Protein AF-A0A2N0ZXD3-F1 (afdb_monomer_lite)

pLDDT: mean 89.33, std 16.66, range [41.0, 98.56]

Radius of gyration: 15.48 Å; chains: 1; bounding box: 38×31×48 Å

Sequence (123 aa):
MVKLPSETLEVLKGVASLNALYNDNVQPRAKVFLYDGTPDQWTNSYAEVQAIYADKLVIVTERSAKEGRGVFSIGTHKNWHYSHSLFATPDELENKIYSLLRFSLTGNAGLTSKKYLEEAITA

Foldseek 3Di:
DDDFDKDKDAFAPPFKIKMATADPPFDQQDFGIKIDGPPDIDTDGLVLLVCQLVVVVKDWDQDDPDPQWTFIATRPRGGHIGGCVRPVDRVRVSLQVSLRSVCNNPVGSPPDPPVVPPVVVPD

Secondary structure (DSSP, 8-state):
-PPPPEEEEEEETTTEEEEEE--TT--TTSEEEEEEESS-EEEEEHHHHHHHHHTT-EEEES--SSTTEEEEEETTEEEEEEETTT-SSHHHHHHHHHHHHHHHHHS--S--TTHHHHSSS--

Structure (mmCIF, N/CA/C/O backbone):
data_AF-A0A2N0ZXD3-F1
#
_entry.id   AF-A0A2N0ZXD3-F1
#
loop_
_atom_site.group_PDB
_atom_site.id
_atom_site.type_symbol
_atom_site.label_atom_id
_atom_site.label_alt_id
_atom_site.label_comp_id
_atom_site.label_asym_id
_atom_site.label_entity_id
_atom_site.label_seq_id
_atom_site.pdbx_PDB_ins_code
_atom_site.Cartn_x
_atom_site.Cartn_y
_atom_site.Cartn_z
_atom_site.occupancy
_atom_site.B_iso_or_equiv
_atom_site.auth_seq_id
_atom_site.auth_comp_id
_atom_site.auth_asym_id
_atom_site.auth_atom_id
_atom_site.pdbx_PDB_model_num
ATOM 1 N N . MET A 1 1 ? 15.416 18.527 -12.632 1.00 49.50 1 MET A N 1
ATOM 2 C CA . MET A 1 1 ? 15.029 17.339 -11.837 1.00 49.50 1 MET A CA 1
ATOM 3 C C . MET A 1 1 ? 13.845 16.691 -12.528 1.00 49.50 1 MET A C 1
ATOM 5 O O . MET A 1 1 ? 12.874 17.390 -12.784 1.00 49.50 1 MET A O 1
ATOM 9 N N . VAL A 1 2 ? 13.938 15.412 -12.892 1.00 62.81 2 VAL A N 1
ATOM 10 C CA . VAL A 1 2 ? 12.798 14.683 -13.470 1.00 62.81 2 VAL A CA 1
ATOM 11 C C . VAL A 1 2 ? 11.902 14.249 -12.314 1.00 62.81 2 VAL A C 1
ATOM 13 O O . VAL A 1 2 ? 12.362 13.552 -11.412 1.00 62.81 2 VAL A O 1
ATOM 16 N N . LYS A 1 3 ? 10.649 14.708 -12.303 1.00 79.44 3 LYS A N 1
ATOM 17 C CA . LYS A 1 3 ? 9.647 14.256 -11.335 1.00 79.44 3 LYS A CA 1
ATOM 18 C C . LYS A 1 3 ? 9.168 12.874 -11.776 1.00 79.44 3 LYS A C 1
ATOM 20 O O . LYS A 1 3 ? 8.634 12.746 -12.874 1.00 79.44 3 LYS A O 1
ATOM 25 N N . LEU A 1 4 ? 9.399 11.857 -10.949 1.00 87.06 4 LEU A N 1
ATOM 26 C CA . LEU A 1 4 ? 8.899 10.510 -11.219 1.00 87.06 4 LEU A CA 1
ATOM 27 C C . LEU A 1 4 ? 7.368 10.477 -11.072 1.00 87.06 4 LEU A C 1
ATOM 29 O O . LEU A 1 4 ? 6.840 11.178 -10.202 1.00 87.06 4 LEU A O 1
ATOM 33 N N . PRO A 1 5 ? 6.656 9.678 -11.885 1.00 93.75 5 PRO A N 1
ATOM 34 C CA . PRO A 1 5 ? 5.252 9.374 -11.644 1.00 93.75 5 PRO A CA 1
ATOM 35 C C . PRO A 1 5 ? 5.053 8.799 -10.238 1.00 93.75 5 PRO A C 1
ATOM 37 O O . PRO A 1 5 ? 5.835 7.961 -9.780 1.00 93.75 5 PRO A O 1
ATOM 40 N N . SER A 1 6 ? 4.006 9.257 -9.555 1.00 94.88 6 SER A N 1
ATOM 41 C CA . SER A 1 6 ? 3.724 8.879 -8.174 1.00 94.88 6 SER A CA 1
ATOM 42 C C . SER A 1 6 ? 2.229 8.783 -7.904 1.00 94.88 6 SER A C 1
ATOM 44 O O . SER A 1 6 ? 1.474 9.619 -8.400 1.00 94.88 6 SER A O 1
ATOM 46 N N . GLU A 1 7 ? 1.833 7.861 -7.034 1.00 95.94 7 GLU A N 1
ATOM 47 C CA . GLU A 1 7 ? 0.484 7.781 -6.476 1.00 95.94 7 GLU A CA 1
ATOM 48 C C . GLU A 1 7 ? 0.512 7.803 -4.955 1.00 95.94 7 GLU A C 1
ATOM 50 O O . GLU A 1 7 ? 1.438 7.285 -4.332 1.00 95.94 7 GLU A O 1
ATOM 55 N N . THR A 1 8 ? -0.525 8.387 -4.360 1.00 96.62 8 THR A N 1
ATOM 56 C CA . THR A 1 8 ? -0.640 8.554 -2.912 1.00 96.62 8 THR A CA 1
ATOM 57 C C . THR A 1 8 ? -2.002 8.068 -2.441 1.00 96.62 8 THR A C 1
ATOM 59 O O . THR A 1 8 ? -3.029 8.381 -3.042 1.00 96.62 8 THR A O 1
ATOM 62 N N . LEU A 1 9 ? -2.010 7.342 -1.328 1.00 97.62 9 LEU A N 1
ATOM 63 C CA . LEU A 1 9 ? -3.201 6.893 -0.626 1.00 97.62 9 LEU A CA 1
ATOM 64 C C . LEU A 1 9 ? -3.131 7.362 0.825 1.00 97.62 9 LEU A C 1
ATOM 66 O O . LEU A 1 9 ? -2.281 6.906 1.585 1.00 97.62 9 LEU A O 1
ATOM 70 N N . GLU A 1 10 ? -4.036 8.242 1.234 1.00 97.94 10 GLU A N 1
ATOM 71 C CA . GLU A 1 10 ? -4.211 8.545 2.653 1.00 97.94 10 GLU A CA 1
ATOM 72 C C . GLU A 1 10 ? -4.783 7.314 3.365 1.00 97.94 10 GLU A C 1
ATOM 74 O O . GLU A 1 10 ? -5.817 6.792 2.959 1.00 97.94 10 GLU A O 1
ATOM 79 N N . VAL A 1 11 ? -4.109 6.839 4.416 1.00 97.12 11 VAL A N 1
ATOM 80 C CA . VAL A 1 11 ? -4.542 5.649 5.170 1.00 97.12 11 VAL A CA 1
ATOM 81 C C . VAL A 1 11 ? -5.063 6.002 6.556 1.00 97.12 11 VAL A C 1
ATOM 83 O O . VAL A 1 11 ? -6.008 5.384 7.046 1.00 97.12 11 VAL A O 1
ATOM 86 N N . LEU A 1 12 ? -4.505 7.039 7.180 1.00 96.56 12 LEU A N 1
ATOM 87 C CA . LEU A 1 12 ? -4.919 7.529 8.489 1.00 96.56 12 LEU A CA 1
ATOM 88 C C . LEU A 1 12 ? -5.186 9.029 8.387 1.00 96.56 12 LEU A C 1
ATOM 90 O O . LEU A 1 12 ? -4.254 9.801 8.169 1.00 96.56 12 LEU A O 1
ATOM 94 N N . LYS A 1 13 ? -6.452 9.423 8.554 1.00 95.00 13 LYS A N 1
ATOM 95 C CA . LYS A 1 13 ? -6.941 10.772 8.253 1.00 95.00 13 LYS A CA 1
ATOM 96 C C . LYS A 1 13 ? -6.109 11.860 8.938 1.00 95.00 13 LYS A C 1
ATOM 98 O O . LYS A 1 13 ? -6.093 11.935 10.166 1.00 95.00 13 LYS A O 1
ATOM 103 N N . GLY A 1 14 ? -5.442 12.690 8.139 1.00 94.19 14 GLY A N 1
ATOM 104 C CA . GLY A 1 14 ? -4.579 13.794 8.560 1.00 94.19 14 GLY A CA 1
ATOM 105 C C . GLY A 1 14 ? -3.265 13.383 9.232 1.00 94.19 14 GLY A C 1
ATOM 106 O O . GLY A 1 14 ? -2.596 14.245 9.793 1.00 94.19 14 GLY A O 1
ATOM 107 N N . VAL A 1 15 ? -2.908 12.093 9.232 1.00 96.38 15 VAL A N 1
ATOM 108 C CA . VAL A 1 15 ? -1.770 11.564 10.008 1.00 96.38 15 VAL A CA 1
ATOM 109 C C . VAL A 1 15 ? -0.820 10.714 9.175 1.00 96.38 15 VAL A C 1
ATOM 111 O O . VAL A 1 15 ? 0.382 10.763 9.433 1.00 96.38 15 VAL A O 1
ATOM 114 N N . ALA A 1 16 ? -1.325 9.904 8.238 1.00 97.38 16 ALA A N 1
ATOM 115 C CA . ALA A 1 16 ? -0.463 9.017 7.466 1.00 97.38 16 ALA A CA 1
ATOM 116 C C . ALA A 1 16 ? -0.956 8.708 6.050 1.00 97.38 16 ALA A C 1
ATOM 118 O O . ALA A 1 16 ? -2.158 8.562 5.802 1.00 97.38 16 ALA A O 1
ATOM 119 N N . SER A 1 17 ? 0.004 8.516 5.145 1.00 98.19 17 SER A N 1
ATOM 120 C CA . SER A 1 17 ? -0.216 8.142 3.748 1.00 98.19 17 SER A CA 1
ATOM 121 C C . SER A 1 17 ? 0.768 7.073 3.264 1.00 98.19 17 SER A C 1
ATOM 123 O O . SER A 1 17 ? 1.880 6.946 3.773 1.00 98.19 17 SER A O 1
ATOM 125 N N . LEU A 1 18 ? 0.350 6.307 2.259 1.00 98.38 18 LEU A N 1
ATOM 126 C CA . LEU A 1 18 ? 1.197 5.437 1.453 1.00 98.38 18 LEU A CA 1
ATOM 127 C C . LEU A 1 18 ? 1.489 6.125 0.122 1.00 98.38 18 LEU A C 1
ATOM 129 O O . LEU A 1 18 ? 0.583 6.666 -0.503 1.00 98.38 18 LEU A O 1
ATOM 133 N N . ASN A 1 19 ? 2.738 6.085 -0.322 1.00 97.75 19 ASN A N 1
ATOM 134 C CA . ASN A 1 19 ? 3.204 6.719 -1.546 1.00 97.75 19 ASN A CA 1
ATOM 135 C C . ASN A 1 19 ? 3.938 5.690 -2.403 1.00 97.75 19 ASN A C 1
ATOM 137 O O . ASN A 1 19 ? 4.902 5.074 -1.951 1.00 97.75 19 ASN A O 1
ATOM 141 N N . ALA A 1 20 ? 3.494 5.526 -3.641 1.00 97.69 20 ALA A N 1
ATOM 142 C CA . ALA A 1 20 ? 4.089 4.658 -4.641 1.00 97.69 20 ALA A CA 1
ATOM 143 C C . ALA A 1 20 ? 4.788 5.504 -5.707 1.00 97.69 20 ALA A C 1
ATOM 145 O O . ALA A 1 20 ? 4.239 6.494 -6.182 1.00 97.69 20 ALA A O 1
ATOM 146 N N . LEU A 1 21 ? 6.000 5.114 -6.087 1.00 96.56 21 LEU A N 1
ATOM 147 C CA . LEU A 1 21 ? 6.803 5.748 -7.127 1.00 96.56 21 LEU A CA 1
ATOM 148 C C . LEU A 1 21 ? 7.055 4.746 -8.242 1.00 96.56 21 LEU A C 1
ATOM 150 O O . LEU A 1 21 ? 7.411 3.600 -7.972 1.00 96.56 21 LEU A O 1
ATOM 154 N N . TYR A 1 22 ? 6.938 5.203 -9.482 1.00 95.75 22 TYR A N 1
ATOM 155 C CA . TYR A 1 22 ? 7.229 4.395 -10.655 1.00 95.75 22 TYR A CA 1
ATOM 156 C C . TYR A 1 22 ? 8.422 4.955 -11.432 1.00 95.75 22 TYR A C 1
ATOM 158 O O . TYR A 1 22 ? 8.580 6.168 -11.584 1.00 95.75 22 TYR A O 1
ATOM 166 N N . ASN A 1 23 ? 9.281 4.057 -11.912 1.00 92.88 23 ASN A N 1
ATOM 167 C CA . ASN A 1 23 ? 10.423 4.380 -12.758 1.00 92.88 23 ASN A CA 1
ATOM 168 C C . ASN A 1 23 ? 10.785 3.165 -13.627 1.00 92.88 23 ASN A C 1
ATOM 170 O O . ASN A 1 23 ? 11.188 2.137 -13.091 1.00 92.88 23 ASN A O 1
ATOM 174 N N . ASP A 1 24 ? 10.716 3.309 -14.952 1.00 92.19 24 ASP A N 1
ATOM 175 C CA . ASP A 1 24 ? 11.037 2.263 -15.941 1.00 92.19 24 ASP A CA 1
ATOM 176 C C . ASP A 1 24 ? 12.453 1.678 -15.784 1.00 92.19 24 ASP A C 1
ATOM 178 O O . ASP A 1 24 ? 12.710 0.545 -16.178 1.00 92.19 24 ASP A O 1
ATOM 182 N N . ASN A 1 25 ? 13.382 2.444 -15.201 1.00 93.50 25 ASN A N 1
ATOM 183 C CA . ASN A 1 25 ? 14.791 2.075 -15.028 1.00 93.50 25 ASN A CA 1
ATOM 184 C C . ASN A 1 25 ? 15.158 1.839 -13.553 1.00 93.50 25 ASN A C 1
ATOM 186 O O . ASN A 1 25 ? 16.308 2.031 -13.136 1.00 93.50 25 ASN A O 1
ATOM 190 N N . VAL A 1 26 ? 14.166 1.485 -12.735 1.00 94.81 26 VAL A N 1
ATOM 191 C CA . VAL A 1 26 ? 14.331 1.270 -11.299 1.00 94.81 26 VAL A CA 1
ATOM 192 C C . VAL A 1 26 ? 15.328 0.148 -11.002 1.00 94.81 26 VAL A C 1
ATOM 194 O O . VAL A 1 26 ? 15.284 -0.944 -11.561 1.00 94.81 26 VAL A O 1
ATOM 197 N N . GLN A 1 27 ? 16.245 0.423 -10.079 1.00 95.75 27 GLN A N 1
ATOM 198 C CA . GLN A 1 27 ? 17.176 -0.580 -9.571 1.00 95.75 27 GLN A CA 1
ATOM 199 C C . GLN A 1 27 ? 16.526 -1.369 -8.425 1.00 95.75 27 GLN A C 1
ATOM 201 O O . GLN A 1 27 ? 15.802 -0.768 -7.631 1.00 95.75 27 GLN A O 1
ATOM 206 N N . PRO A 1 28 ? 16.846 -2.662 -8.229 1.00 95.81 28 PRO A N 1
ATOM 207 C CA . PRO A 1 28 ? 16.211 -3.496 -7.200 1.00 95.81 28 PRO A CA 1
ATOM 208 C C . PRO A 1 28 ? 16.213 -2.904 -5.779 1.00 95.81 28 PRO A C 1
ATOM 210 O O . PRO A 1 28 ? 15.278 -3.123 -5.016 1.00 95.81 28 PRO A O 1
ATOM 213 N N . ARG A 1 29 ? 17.245 -2.126 -5.421 1.00 97.31 29 ARG A N 1
ATOM 214 C CA . ARG A 1 29 ? 17.397 -1.493 -4.095 1.00 97.31 29 ARG A CA 1
ATOM 215 C C . ARG A 1 29 ? 16.731 -0.117 -3.969 1.00 97.31 29 ARG A C 1
ATOM 217 O O . ARG A 1 29 ? 16.694 0.430 -2.868 1.00 97.31 29 ARG A O 1
ATOM 224 N N . ALA A 1 30 ? 16.247 0.463 -5.065 1.00 96.81 30 ALA A N 1
ATOM 225 C CA . ALA A 1 30 ? 15.631 1.785 -5.052 1.00 96.81 30 ALA A CA 1
ATOM 226 C C . ALA A 1 30 ? 14.331 1.756 -4.244 1.00 96.81 30 ALA A C 1
ATOM 228 O O . ALA A 1 30 ? 13.524 0.842 -4.407 1.00 96.81 30 ALA A O 1
ATOM 229 N N . LYS A 1 31 ? 14.136 2.749 -3.370 1.00 97.56 31 LYS A N 1
ATOM 230 C CA . LYS A 1 31 ? 12.925 2.891 -2.555 1.00 97.56 31 LYS A CA 1
ATOM 231 C C . LYS 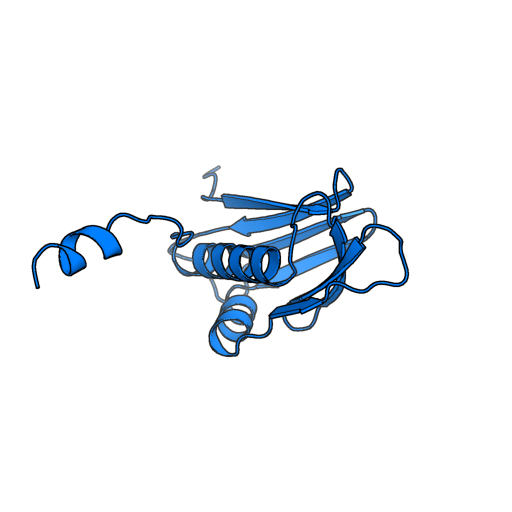A 1 31 ? 11.794 3.438 -3.418 1.00 97.56 31 LYS A C 1
ATOM 233 O O . LYS A 1 31 ? 11.904 4.542 -3.942 1.00 97.56 31 LYS A O 1
ATOM 238 N N . VAL A 1 32 ? 10.742 2.643 -3.581 1.00 97.56 32 VAL A N 1
ATOM 239 C CA . VAL A 1 32 ? 9.623 2.938 -4.496 1.00 97.56 32 VAL A CA 1
ATOM 240 C C . VAL A 1 32 ? 8.263 2.905 -3.820 1.00 97.56 32 VAL A C 1
ATOM 242 O O . VAL A 1 32 ? 7.259 3.219 -4.452 1.00 97.56 32 VAL A O 1
ATOM 245 N N . PHE A 1 33 ? 8.222 2.515 -2.552 1.00 98.06 33 PHE A N 1
ATOM 246 C CA . PHE A 1 33 ? 7.006 2.488 -1.765 1.00 98.06 33 PHE A CA 1
ATOM 247 C C . PHE A 1 33 ? 7.322 3.001 -0.364 1.00 98.06 33 PHE A C 1
ATOM 249 O O . PHE A 1 33 ? 8.272 2.534 0.267 1.00 98.06 33 PHE A O 1
ATOM 256 N N . LEU A 1 34 ? 6.583 4.005 0.087 1.00 98.06 34 LEU A N 1
ATOM 257 C CA . LEU A 1 34 ? 6.834 4.759 1.311 1.00 98.06 34 LEU A CA 1
ATOM 258 C C . LEU A 1 34 ? 5.550 4.819 2.125 1.00 98.06 34 LEU A C 1
ATOM 260 O O . LEU A 1 34 ? 4.504 5.185 1.600 1.00 98.06 34 LEU A O 1
ATOM 264 N N . TYR A 1 35 ? 5.658 4.552 3.416 1.00 98.19 35 TYR A N 1
ATOM 265 C CA . TYR A 1 35 ? 4.689 5.013 4.394 1.00 98.19 35 TYR A CA 1
ATOM 266 C C . TYR A 1 35 ? 5.229 6.260 5.072 1.00 98.19 35 TYR A C 1
ATOM 268 O O . TYR A 1 35 ? 6.314 6.240 5.659 1.00 98.19 35 TYR A O 1
ATOM 276 N N . ASP A 1 36 ? 4.453 7.329 4.985 1.00 97.00 36 ASP A N 1
ATOM 277 C CA . ASP A 1 36 ? 4.720 8.589 5.652 1.00 97.00 36 ASP A CA 1
ATOM 278 C C . ASP A 1 36 ? 3.659 8.800 6.727 1.00 97.00 36 ASP A C 1
ATOM 280 O O . ASP A 1 36 ? 2.521 9.155 6.413 1.00 97.00 36 ASP A O 1
ATOM 284 N N . GLY A 1 37 ? 4.009 8.503 7.978 1.00 94.19 37 GLY A N 1
ATOM 285 C CA . GLY A 1 37 ? 3.176 8.742 9.146 1.00 94.19 37 GLY A CA 1
ATOM 286 C C . GLY A 1 37 ? 3.922 9.540 10.209 1.00 94.19 37 GLY A C 1
ATOM 287 O O . GLY A 1 37 ? 5.147 9.614 10.230 1.00 94.19 37 GLY A O 1
ATOM 288 N N . THR A 1 38 ? 3.172 10.142 11.129 1.00 90.25 38 THR A N 1
ATOM 289 C CA . THR A 1 38 ? 3.753 10.802 12.308 1.00 90.25 38 THR A CA 1
ATOM 290 C C . THR A 1 38 ? 3.547 9.931 13.552 1.00 90.25 38 THR A C 1
ATOM 292 O O . THR A 1 38 ? 2.394 9.609 13.857 1.00 90.25 38 THR A O 1
ATOM 295 N N . PRO A 1 39 ? 4.604 9.558 14.304 1.00 89.25 39 PRO A N 1
ATOM 296 C CA . PRO A 1 39 ? 6.021 9.925 14.136 1.00 89.25 39 PRO A CA 1
ATOM 297 C C . PRO A 1 39 ? 6.834 8.978 13.232 1.00 89.25 39 PRO A C 1
ATOM 299 O O . PRO A 1 39 ? 8.007 9.244 12.984 1.00 89.25 39 PRO A O 1
ATOM 302 N N . ASP A 1 40 ? 6.250 7.865 12.790 1.00 94.00 40 ASP A N 1
ATOM 303 C CA . ASP A 1 40 ? 7.005 6.777 12.172 1.00 94.00 40 ASP A CA 1
ATOM 304 C C . ASP A 1 40 ? 6.888 6.739 10.643 1.00 94.00 40 ASP A C 1
ATOM 306 O O . ASP A 1 40 ? 5.801 6.850 10.074 1.00 94.00 40 ASP A O 1
ATOM 310 N N . GLN A 1 41 ? 8.008 6.452 9.982 1.00 96.69 41 GLN A N 1
ATOM 311 C CA . GLN A 1 41 ? 8.109 6.313 8.530 1.00 96.69 41 GLN A CA 1
ATOM 312 C C . GLN A 1 41 ? 8.857 5.029 8.163 1.00 96.69 41 GLN A C 1
ATOM 314 O O . GLN A 1 41 ? 9.749 4.584 8.889 1.00 96.69 41 GLN A O 1
ATOM 319 N N . TRP A 1 42 ? 8.536 4.434 7.014 1.00 97.81 42 TRP A N 1
ATOM 320 C CA . TRP A 1 42 ? 9.278 3.286 6.482 1.00 97.81 42 TRP A CA 1
ATOM 321 C C . TRP A 1 42 ? 9.168 3.187 4.963 1.00 97.81 42 TRP A C 1
ATOM 323 O O . TRP A 1 42 ? 8.278 3.765 4.347 1.00 97.81 42 TRP A O 1
ATOM 333 N N . THR A 1 43 ? 10.090 2.445 4.341 1.00 98.19 43 THR A N 1
ATOM 334 C CA . THR A 1 43 ? 10.134 2.288 2.881 1.00 98.19 43 THR A CA 1
ATOM 335 C C . THR A 1 43 ? 10.435 0.860 2.454 1.00 98.19 43 THR A C 1
ATOM 337 O O . THR A 1 43 ? 11.307 0.203 3.028 1.00 98.19 43 THR A O 1
ATOM 340 N N . ASN A 1 44 ? 9.817 0.433 1.355 1.00 98.44 44 ASN A N 1
ATOM 341 C CA . ASN A 1 44 ? 10.188 -0.775 0.632 1.00 98.44 44 ASN A CA 1
ATOM 342 C C . ASN A 1 44 ? 10.922 -0.427 -0.666 1.00 98.44 44 ASN A C 1
ATOM 344 O O . ASN A 1 44 ? 10.602 0.522 -1.391 1.00 98.44 44 ASN A O 1
ATOM 348 N N . SER A 1 45 ? 11.965 -1.202 -0.928 1.00 98.38 45 SER A N 1
ATOM 349 C CA . SER A 1 45 ? 12.677 -1.223 -2.194 1.00 98.38 45 SER A CA 1
ATOM 350 C C . SER A 1 45 ? 11.870 -1.943 -3.269 1.00 98.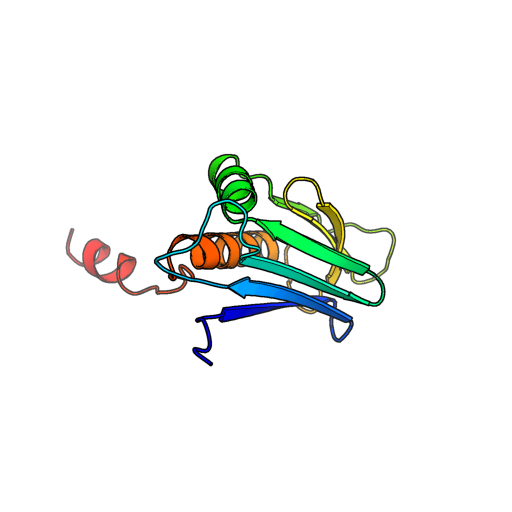38 45 SER A C 1
ATOM 352 O O . SER A 1 45 ? 10.946 -2.693 -2.964 1.00 98.38 45 SER A O 1
ATOM 354 N N . TYR A 1 46 ? 12.240 -1.745 -4.531 1.00 98.19 46 TYR A N 1
ATOM 355 C CA . TYR A 1 46 ? 11.589 -2.403 -5.660 1.00 98.19 46 TYR A CA 1
ATOM 356 C C . TYR A 1 46 ? 11.561 -3.932 -5.516 1.00 98.19 46 TYR A C 1
ATOM 358 O O . TYR A 1 46 ? 10.507 -4.539 -5.678 1.00 98.19 46 TYR A O 1
ATOM 366 N N . ALA A 1 47 ? 12.680 -4.549 -5.121 1.00 98.19 47 ALA A N 1
ATOM 367 C CA . ALA A 1 47 ? 12.742 -5.994 -4.892 1.00 98.19 47 ALA A CA 1
ATOM 368 C C . ALA A 1 47 ? 11.808 -6.458 -3.758 1.00 98.19 47 ALA A C 1
ATOM 370 O O . ALA A 1 47 ? 11.155 -7.493 -3.876 1.00 98.19 47 ALA A O 1
ATOM 371 N N . GLU A 1 48 ? 11.707 -5.683 -2.673 1.00 98.56 48 GLU A N 1
ATOM 372 C CA . GLU A 1 48 ? 10.776 -5.978 -1.576 1.00 98.56 48 GLU A CA 1
ATOM 373 C C . GLU A 1 48 ? 9.319 -5.854 -2.038 1.00 98.56 48 GLU A C 1
ATOM 375 O O . GLU A 1 48 ? 8.511 -6.726 -1.737 1.00 98.56 48 GLU A O 1
ATOM 380 N N . VAL A 1 49 ? 8.986 -4.819 -2.816 1.00 98.38 49 VAL A N 1
ATOM 381 C CA . VAL A 1 49 ? 7.641 -4.639 -3.387 1.00 98.38 49 VAL A CA 1
ATOM 382 C C . VAL A 1 49 ? 7.277 -5.791 -4.324 1.00 98.38 49 VAL A C 1
ATOM 384 O O . VAL A 1 49 ? 6.150 -6.277 -4.258 1.00 98.38 49 VAL A O 1
ATOM 387 N N . GLN A 1 50 ? 8.214 -6.273 -5.148 1.00 98.12 50 GLN A N 1
ATOM 388 C CA . GLN A 1 50 ? 7.991 -7.447 -5.999 1.00 98.12 50 GLN A CA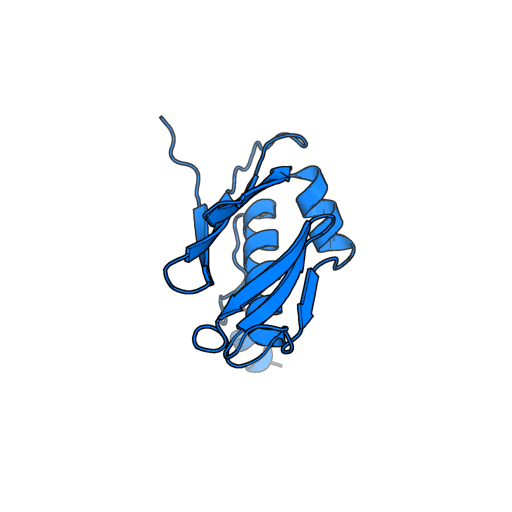 1
ATOM 389 C C . GLN A 1 50 ? 7.622 -8.682 -5.174 1.00 98.12 50 GLN A C 1
ATOM 391 O O . GLN A 1 50 ? 6.632 -9.338 -5.489 1.00 98.12 50 GLN A O 1
ATOM 396 N N . ALA A 1 51 ? 8.376 -8.968 -4.109 1.00 98.31 51 ALA A N 1
ATOM 397 C CA . ALA A 1 51 ? 8.094 -10.098 -3.226 1.00 98.31 51 ALA A CA 1
ATOM 398 C C . ALA A 1 51 ? 6.740 -9.939 -2.518 1.00 98.31 51 ALA A C 1
ATOM 400 O O . ALA A 1 51 ? 5.910 -10.840 -2.555 1.00 98.31 51 ALA A O 1
ATOM 401 N N . ILE A 1 52 ? 6.465 -8.760 -1.950 1.00 98.50 52 ILE A N 1
ATOM 402 C CA . ILE A 1 52 ? 5.195 -8.468 -1.268 1.00 98.50 52 ILE A CA 1
ATOM 403 C C . ILE A 1 52 ? 4.002 -8.650 -2.212 1.00 98.50 52 ILE A C 1
ATOM 405 O O . ILE A 1 52 ? 2.986 -9.214 -1.804 1.00 98.50 52 ILE A O 1
ATOM 409 N N . TYR A 1 53 ? 4.115 -8.178 -3.456 1.00 97.69 53 TYR A N 1
ATOM 410 C CA . TYR A 1 53 ? 3.056 -8.295 -4.454 1.00 97.69 53 TYR A CA 1
ATOM 411 C C . TYR A 1 53 ? 2.858 -9.745 -4.918 1.00 97.69 53 TYR A C 1
ATOM 413 O O . TYR A 1 53 ? 1.724 -10.216 -4.969 1.00 97.69 53 TYR A O 1
ATOM 421 N N . ALA A 1 54 ? 3.946 -10.458 -5.231 1.00 96.38 54 ALA A N 1
ATOM 422 C CA . ALA A 1 54 ? 3.895 -11.839 -5.712 1.00 96.38 54 ALA A CA 1
ATOM 423 C C . ALA A 1 54 ? 3.366 -12.810 -4.644 1.00 96.38 54 ALA A C 1
ATOM 425 O O . ALA A 1 54 ? 2.495 -13.629 -4.936 1.00 96.38 54 ALA A O 1
ATOM 426 N N . ASP A 1 55 ? 3.834 -12.660 -3.404 1.00 97.81 55 ASP A N 1
ATOM 427 C CA . ASP A 1 55 ? 3.502 -13.549 -2.286 1.00 97.81 55 ASP A CA 1
ATOM 428 C C . ASP A 1 55 ? 2.245 -13.101 -1.521 1.00 97.81 55 ASP A C 1
ATOM 430 O O . ASP A 1 55 ? 1.863 -13.725 -0.531 1.00 97.81 55 ASP A O 1
ATOM 434 N N . LYS A 1 56 ? 1.591 -12.020 -1.970 1.00 97.06 56 LYS A N 1
ATOM 435 C CA . LYS A 1 56 ? 0.386 -11.440 -1.357 1.00 97.06 56 LYS A CA 1
ATOM 436 C C . LYS A 1 56 ? 0.551 -11.157 0.145 1.00 97.06 56 LYS A C 1
ATOM 438 O O . LYS A 1 56 ? -0.249 -11.580 0.977 1.00 97.06 56 LYS A O 1
ATOM 443 N N . LEU A 1 57 ? 1.599 -10.412 0.501 1.00 98.12 57 LEU A N 1
ATOM 444 C CA . LEU A 1 57 ? 1.979 -10.138 1.897 1.00 98.12 57 LEU A CA 1
ATOM 445 C C . LEU A 1 57 ? 1.341 -8.868 2.485 1.00 98.12 57 LEU A C 1
ATOM 447 O O . LEU A 1 57 ? 1.935 -8.224 3.359 1.00 98.12 57 LEU A O 1
ATOM 451 N N . VAL A 1 58 ? 0.152 -8.498 2.010 1.00 98.31 58 VAL A N 1
ATOM 452 C CA . VAL A 1 58 ? -0.681 -7.451 2.613 1.00 98.31 58 VAL A CA 1
ATOM 453 C C . VAL A 1 58 ? -1.757 -8.122 3.450 1.00 98.31 58 VAL A C 1
ATOM 455 O O . VAL A 1 58 ? -2.412 -9.049 2.991 1.00 98.31 58 VAL A O 1
ATOM 458 N N . ILE A 1 59 ? -1.919 -7.667 4.688 1.00 97.94 59 ILE A N 1
ATOM 459 C CA . ILE A 1 59 ? -2.972 -8.139 5.590 1.00 97.94 59 ILE A CA 1
ATOM 460 C C . ILE A 1 59 ? -3.661 -6.909 6.152 1.00 97.94 59 ILE A C 1
ATOM 462 O O . ILE A 1 59 ? -2.989 -6.065 6.747 1.00 97.94 59 ILE A O 1
ATOM 466 N N . VAL A 1 60 ? -4.980 -6.819 6.008 1.00 97.94 60 VAL A N 1
ATOM 467 C CA . VAL A 1 60 ? -5.788 -5.748 6.595 1.00 97.94 60 VAL A CA 1
ATOM 468 C C . VAL A 1 60 ? -6.839 -6.361 7.507 1.00 97.94 60 VAL A C 1
ATOM 470 O O . VAL A 1 60 ? -7.490 -7.343 7.170 1.00 97.94 60 VAL A O 1
ATOM 473 N N . THR A 1 61 ? -7.012 -5.785 8.691 1.00 96.62 61 THR A N 1
ATOM 474 C CA . THR A 1 61 ? -8.029 -6.223 9.644 1.00 96.62 61 THR A CA 1
ATOM 475 C C . THR A 1 61 ? -8.796 -5.033 10.182 1.00 96.62 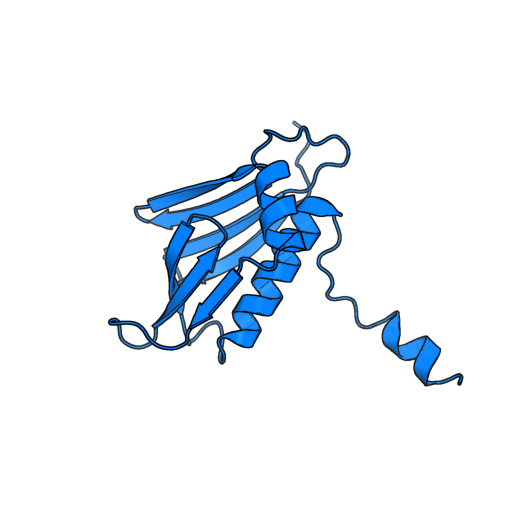61 THR A C 1
ATOM 477 O O . THR A 1 61 ? -8.215 -4.003 10.525 1.00 96.62 61 THR A O 1
ATOM 480 N N . GLU A 1 62 ? -10.102 -5.208 10.333 1.00 93.50 62 GLU A N 1
ATOM 481 C CA . GLU A 1 62 ? -11.000 -4.152 10.795 1.00 93.50 62 GLU A CA 1
ATOM 482 C C . GLU A 1 62 ? -10.750 -3.752 12.253 1.00 93.50 62 GLU A C 1
ATOM 484 O O . GLU A 1 62 ? -10.936 -2.595 12.620 1.00 93.50 62 GLU A O 1
ATOM 489 N N . ARG A 1 63 ? -10.325 -4.697 13.097 1.00 89.00 63 ARG A N 1
ATOM 490 C CA . ARG A 1 63 ? -10.223 -4.488 14.544 1.00 89.00 63 ARG A CA 1
ATOM 491 C C . ARG A 1 63 ? -8.875 -3.896 14.934 1.00 89.00 63 ARG A C 1
ATOM 493 O O . ARG A 1 63 ? -7.826 -4.407 14.558 1.00 89.00 63 ARG A O 1
ATOM 500 N N . SER A 1 64 ? -8.913 -2.872 15.778 1.00 91.38 64 SER A N 1
ATOM 501 C CA . SER A 1 64 ? -7.749 -2.367 16.505 1.00 91.38 64 SER A CA 1
ATOM 502 C C . SER A 1 64 ? -8.131 -2.034 17.948 1.00 91.38 64 SER A C 1
ATOM 504 O O . SER A 1 64 ? -9.309 -2.011 18.301 1.00 91.38 64 SER A O 1
ATOM 506 N N . ALA A 1 65 ? -7.138 -1.749 18.792 1.00 86.75 65 ALA A N 1
ATOM 507 C CA . ALA A 1 65 ? -7.379 -1.250 20.146 1.00 86.75 65 ALA A CA 1
ATOM 508 C C . ALA A 1 65 ? -7.876 0.214 20.176 1.00 86.75 65 ALA A C 1
ATOM 510 O O . ALA A 1 65 ? -8.177 0.732 21.249 1.00 86.75 65 ALA A O 1
ATOM 511 N N . LYS A 1 66 ? -7.921 0.905 19.026 1.00 88.19 66 LYS A N 1
ATOM 512 C CA . LYS A 1 66 ? -8.311 2.314 18.905 1.00 88.19 66 LYS A CA 1
ATOM 513 C C . LYS A 1 66 ? -9.648 2.431 18.177 1.00 88.19 66 LYS A C 1
ATOM 515 O O . LYS A 1 66 ? -9.822 1.881 17.093 1.00 88.19 66 LYS A O 1
ATOM 520 N N . GLU A 1 67 ? -10.571 3.189 18.755 1.00 91.69 67 GLU A N 1
ATOM 521 C CA . GLU A 1 67 ? -11.896 3.416 18.176 1.00 91.69 67 GLU A CA 1
ATOM 522 C C . GLU A 1 67 ? -11.814 4.050 16.773 1.00 91.69 67 GLU A C 1
ATOM 524 O O . GLU A 1 67 ? -10.973 4.917 16.513 1.00 91.69 67 GLU A O 1
ATOM 529 N N . GLY A 1 68 ? -12.674 3.586 15.858 1.00 93.19 68 GLY A N 1
ATOM 530 C CA . GLY A 1 68 ? -12.759 4.078 14.476 1.00 93.19 68 GLY A CA 1
ATOM 531 C C . GLY A 1 68 ? -11.548 3.749 13.594 1.00 93.19 68 GLY A C 1
ATOM 532 O O . GLY A 1 68 ? -11.353 4.386 12.550 1.00 93.19 68 GLY A O 1
ATOM 533 N N . ARG A 1 69 ? -10.698 2.805 14.023 1.00 95.44 69 ARG A N 1
ATOM 534 C CA . ARG A 1 69 ? -9.487 2.400 13.306 1.00 95.44 69 ARG A CA 1
ATOM 535 C C . ARG A 1 69 ? -9.381 0.889 13.181 1.00 95.44 69 ARG A C 1
ATOM 537 O O . ARG A 1 69 ? -9.645 0.162 14.139 1.00 95.44 69 ARG A O 1
ATOM 544 N N . GLY A 1 70 ? -8.879 0.450 12.034 1.00 96.88 70 GLY A N 1
ATOM 545 C CA . GLY A 1 70 ? -8.355 -0.899 11.843 1.00 96.88 70 GLY A CA 1
ATOM 546 C C . GLY A 1 70 ? -6.832 -0.896 11.780 1.00 96.88 70 GLY A C 1
ATOM 547 O O . GLY A 1 70 ? -6.189 0.148 11.957 1.00 96.88 70 GLY A O 1
ATOM 548 N N . VAL A 1 71 ? -6.254 -2.068 11.523 1.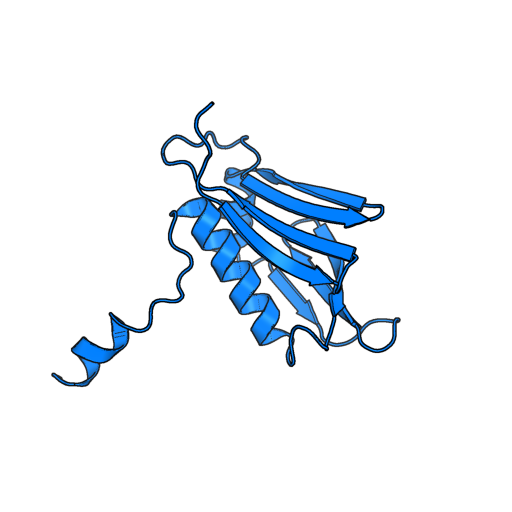00 97.56 71 VAL A N 1
ATOM 549 C CA . VAL A 1 71 ? -4.813 -2.216 11.303 1.00 97.56 71 VAL A CA 1
ATOM 550 C C . VAL A 1 71 ? -4.500 -2.911 9.989 1.00 97.56 71 VAL A C 1
ATOM 552 O O . VAL A 1 71 ? -5.277 -3.724 9.500 1.00 97.56 71 VAL A O 1
ATOM 555 N N . PHE A 1 72 ? -3.339 -2.603 9.430 1.00 98.12 72 PHE A N 1
ATOM 556 C CA . PHE A 1 72 ? -2.799 -3.251 8.252 1.00 98.12 72 PHE A CA 1
ATOM 557 C C . PHE A 1 72 ? -1.315 -3.576 8.426 1.00 98.12 72 PHE A C 1
ATOM 559 O O . PHE A 1 72 ? -0.607 -3.022 9.271 1.00 98.12 72 PHE A O 1
ATOM 566 N N . SER A 1 73 ? -0.845 -4.518 7.621 1.00 98.31 73 SER A N 1
ATOM 567 C CA . SER A 1 73 ? 0.540 -4.961 7.553 1.00 98.31 73 SER A CA 1
ATOM 568 C C . SER A 1 73 ? 0.945 -5.133 6.095 1.00 98.31 73 SER A C 1
ATOM 570 O O . SER A 1 73 ? 0.155 -5.640 5.305 1.00 98.31 73 SER A O 1
ATOM 572 N N . ILE A 1 74 ? 2.171 -4.745 5.749 1.00 98.31 74 ILE A N 1
ATOM 573 C CA . ILE A 1 74 ? 2.730 -4.846 4.396 1.00 98.31 74 ILE A CA 1
ATOM 574 C C . ILE A 1 74 ? 4.138 -5.430 4.518 1.00 98.31 74 ILE A C 1
ATOM 576 O O . ILE A 1 74 ? 5.037 -4.797 5.074 1.00 98.31 74 ILE A O 1
ATOM 580 N N . GLY A 1 75 ? 4.333 -6.664 4.046 1.00 97.19 75 GLY A N 1
ATOM 581 C CA . GLY A 1 75 ? 5.624 -7.347 4.149 1.00 97.19 75 GLY A CA 1
ATOM 582 C C . GLY A 1 75 ? 6.094 -7.461 5.601 1.00 97.19 75 GLY A C 1
ATOM 583 O O . GLY A 1 75 ? 5.393 -8.025 6.444 1.00 97.19 75 GLY A O 1
ATOM 584 N N . THR A 1 76 ? 7.271 -6.919 5.911 1.00 96.69 76 THR A N 1
ATOM 585 C CA . THR A 1 76 ? 7.854 -6.907 7.265 1.00 96.69 76 THR A CA 1
ATOM 586 C C . THR A 1 76 ? 7.288 -5.811 8.175 1.00 96.69 76 THR A C 1
ATOM 588 O O . THR A 1 76 ? 7.489 -5.865 9.387 1.00 96.69 76 THR A O 1
ATOM 591 N N . HIS A 1 77 ? 6.543 -4.844 7.633 1.00 97.38 77 HIS A N 1
ATOM 592 C CA . HIS A 1 77 ? 5.970 -3.730 8.385 1.00 97.38 77 HIS A CA 1
ATOM 593 C C . HIS A 1 77 ? 4.591 -4.119 8.922 1.00 97.38 77 HIS A C 1
ATOM 595 O O . HIS A 1 77 ? 3.653 -4.323 8.152 1.00 97.38 77 HIS A O 1
ATOM 601 N N . LYS A 1 78 ? 4.462 -4.253 10.245 1.00 96.31 78 LYS A N 1
ATOM 602 C CA . LYS A 1 78 ? 3.264 -4.809 10.891 1.00 96.31 78 LYS A CA 1
ATOM 603 C C . LYS A 1 78 ? 2.515 -3.779 11.737 1.00 96.31 78 LYS A C 1
ATOM 605 O O . LYS A 1 78 ? 3.135 -2.898 12.322 1.00 96.31 78 LYS A O 1
ATOM 610 N N . ASN A 1 79 ? 1.202 -3.979 11.874 1.00 94.44 79 ASN A N 1
ATOM 611 C CA . ASN A 1 79 ? 0.322 -3.296 12.836 1.00 94.44 79 ASN A CA 1
ATOM 612 C C . ASN A 1 79 ? 0.205 -1.764 12.669 1.00 94.44 79 ASN A C 1
ATOM 614 O O . ASN A 1 79 ? 0.116 -1.023 13.651 1.00 94.44 79 ASN A O 1
ATOM 618 N N . TRP A 1 80 ? 0.163 -1.284 11.427 1.00 96.06 80 TRP A N 1
ATOM 619 C CA . TRP A 1 80 ? -0.081 0.124 11.100 1.00 96.06 80 TRP A CA 1
ATOM 620 C C . TRP A 1 80 ? -1.566 0.443 11.126 1.00 96.06 80 TRP A C 1
ATOM 622 O O . TRP A 1 80 ? -2.373 -0.407 10.785 1.00 96.06 80 TRP A O 1
ATOM 632 N N . HIS A 1 81 ? -1.952 1.652 11.527 1.00 96.00 81 HIS A N 1
ATOM 633 C CA . HIS A 1 81 ? -3.369 1.996 11.669 1.00 96.00 81 HIS A CA 1
ATOM 634 C C . HIS A 1 81 ? -3.930 2.640 10.404 1.00 96.00 81 HIS A C 1
ATOM 636 O O . HIS A 1 81 ? -3.254 3.449 9.771 1.00 96.00 81 HIS A O 1
ATOM 642 N N . TYR A 1 82 ? -5.203 2.373 10.119 1.00 97.38 82 TYR A N 1
ATOM 643 C CA . TYR A 1 82 ? -5.978 3.104 9.118 1.00 97.38 82 TYR A CA 1
ATOM 644 C C . TYR A 1 82 ? -7.312 3.600 9.691 1.00 97.38 82 TYR A C 1
ATOM 646 O O . TYR A 1 82 ? -7.744 3.142 10.748 1.00 97.38 82 TYR A O 1
ATOM 654 N N . SER A 1 83 ? -7.960 4.561 9.026 1.00 97.12 83 SER A N 1
ATOM 655 C CA . SER A 1 83 ? -9.261 5.112 9.455 1.00 97.12 83 SER A CA 1
ATOM 656 C C . SER A 1 83 ? -10.435 4.394 8.793 1.00 97.12 83 SER A C 1
ATOM 658 O O . SER A 1 83 ? -10.502 4.356 7.567 1.00 97.12 83 SER A O 1
ATOM 660 N N . HIS A 1 84 ? -11.422 3.937 9.571 1.00 95.94 84 HIS A N 1
ATOM 661 C CA . HIS A 1 84 ? -12.675 3.388 9.014 1.00 95.94 84 HIS A CA 1
ATOM 662 C C . HIS A 1 84 ? -13.493 4.431 8.240 1.00 95.94 84 HIS A C 1
ATOM 664 O O . HIS A 1 84 ? -14.261 4.094 7.351 1.00 95.94 84 HIS A O 1
ATOM 670 N N . SER A 1 85 ? -13.304 5.720 8.534 1.00 96.19 85 SER A N 1
ATOM 671 C CA . SER A 1 85 ? -13.939 6.808 7.776 1.00 96.19 85 SER A CA 1
ATOM 672 C C . SER A 1 85 ? -13.367 7.006 6.369 1.00 96.19 85 SER A C 1
ATOM 674 O O . SER A 1 85 ? -13.979 7.715 5.575 1.00 96.19 85 SER A O 1
ATOM 676 N N . LEU A 1 86 ? -12.203 6.416 6.069 1.00 96.31 86 LEU A N 1
ATOM 677 C CA . LEU A 1 86 ? -11.589 6.433 4.738 1.00 96.31 86 LEU A CA 1
ATOM 678 C C . LEU A 1 86 ? -11.874 5.148 3.952 1.00 96.31 86 LEU A C 1
ATOM 680 O O . LEU A 1 86 ? -11.932 5.201 2.729 1.00 96.31 86 LEU A O 1
ATOM 684 N N . PHE A 1 87 ? -12.050 4.020 4.648 1.00 95.75 87 PHE A N 1
ATOM 685 C CA . PHE A 1 87 ? -12.298 2.708 4.049 1.00 95.75 87 PHE A CA 1
ATOM 686 C C . PHE A 1 87 ? -13.355 1.978 4.862 1.00 95.75 87 PHE A C 1
ATOM 688 O O . PHE A 1 87 ? -13.134 1.674 6.039 1.00 95.75 87 PHE A O 1
ATOM 695 N N . ALA A 1 88 ? -14.487 1.681 4.227 1.00 90.06 88 ALA A N 1
ATOM 696 C CA . ALA A 1 88 ? -15.621 1.071 4.914 1.00 90.06 88 ALA A CA 1
ATOM 697 C C . ALA A 1 88 ? -15.343 -0.389 5.298 1.00 90.06 88 ALA A C 1
ATOM 699 O O . ALA A 1 88 ? -15.913 -0.894 6.261 1.00 90.06 88 ALA A O 1
ATOM 700 N N . THR A 1 89 ? -14.466 -1.066 4.551 1.00 92.75 89 THR A N 1
ATOM 701 C CA . THR A 1 89 ? -14.102 -2.469 4.776 1.00 92.75 89 THR A CA 1
ATOM 702 C C . THR A 1 89 ? -12.587 -2.675 4.666 1.00 92.75 89 THR A C 1
ATOM 704 O O . THR A 1 89 ? -11.917 -1.909 3.965 1.00 92.75 89 THR A O 1
ATOM 707 N N . PRO A 1 90 ? -12.019 -3.703 5.329 1.00 95.69 90 PRO A N 1
ATOM 708 C CA . PRO A 1 90 ? -10.615 -4.088 5.157 1.00 95.69 90 PRO A CA 1
ATOM 709 C C . PRO A 1 90 ? -10.233 -4.349 3.695 1.00 95.69 90 PRO A C 1
ATOM 711 O O . PRO A 1 90 ? -9.199 -3.859 3.241 1.00 95.69 90 PRO A O 1
ATOM 714 N N . ASP A 1 91 ? -11.105 -5.038 2.953 1.00 96.31 91 ASP A N 1
ATOM 715 C CA . ASP A 1 91 ? -10.892 -5.398 1.548 1.00 96.31 91 ASP A CA 1
ATOM 716 C C . ASP A 1 91 ? -10.708 -4.165 0.656 1.00 96.31 91 ASP A C 1
ATOM 718 O O . ASP A 1 91 ? -9.923 -4.183 -0.291 1.00 96.31 91 ASP A O 1
ATOM 722 N N . GLU A 1 92 ? -11.409 -3.065 0.946 1.00 95.88 92 GLU A N 1
ATOM 723 C CA . GLU A 1 92 ? -11.261 -1.820 0.192 1.00 95.88 92 GLU A CA 1
ATOM 724 C C . GLU A 1 92 ? -9.837 -1.258 0.312 1.00 95.88 92 GLU A C 1
ATOM 726 O O . GLU A 1 92 ? -9.216 -0.901 -0.695 1.00 95.88 92 GLU A O 1
ATOM 731 N N . LEU A 1 93 ? -9.302 -1.208 1.536 1.00 97.44 93 LEU A N 1
ATOM 732 C CA . LEU A 1 93 ? -7.934 -0.761 1.773 1.00 97.44 93 LEU A CA 1
ATOM 733 C C . LEU A 1 93 ? -6.924 -1.750 1.184 1.00 97.44 93 LEU A C 1
ATOM 735 O O . LEU A 1 93 ? -5.979 -1.323 0.526 1.00 97.44 93 LEU A O 1
ATOM 739 N N . GLU A 1 94 ? -7.123 -3.054 1.376 1.00 98.00 94 GLU A N 1
ATOM 740 C CA . GLU A 1 94 ? -6.226 -4.085 0.849 1.00 98.00 94 GLU A CA 1
ATOM 741 C C . GLU A 1 94 ? -6.091 -3.991 -0.677 1.00 98.00 94 GLU A C 1
ATOM 743 O O . GLU A 1 94 ? -4.978 -3.920 -1.205 1.00 98.00 94 GLU A O 1
ATOM 748 N N . ASN A 1 95 ? -7.217 -3.879 -1.388 1.00 96.75 95 ASN A N 1
ATOM 749 C CA . ASN A 1 95 ? -7.237 -3.716 -2.840 1.00 96.75 95 ASN A CA 1
ATOM 750 C C . ASN A 1 95 ? -6.514 -2.439 -3.289 1.00 96.75 95 ASN A C 1
ATOM 752 O O . ASN A 1 95 ? -5.750 -2.464 -4.258 1.00 96.75 95 ASN A O 1
ATOM 756 N N . LYS A 1 96 ? -6.702 -1.323 -2.575 1.00 97.69 96 LYS A N 1
ATOM 757 C CA . LYS A 1 96 ? -5.992 -0.070 -2.868 1.00 97.69 96 LYS A CA 1
ATOM 758 C C . LYS A 1 96 ? -4.492 -0.181 -2.581 1.00 97.69 96 LYS A C 1
ATOM 760 O O . LYS A 1 96 ? -3.697 0.326 -3.365 1.00 97.69 96 LYS A O 1
ATOM 765 N N . ILE A 1 97 ? -4.074 -0.887 -1.531 1.00 98.25 97 ILE A N 1
ATOM 766 C CA . ILE A 1 97 ? -2.651 -1.146 -1.271 1.00 98.25 97 ILE A CA 1
ATOM 767 C C . ILE A 1 97 ? -2.046 -1.961 -2.420 1.00 98.25 97 ILE A C 1
ATOM 769 O O . ILE A 1 97 ? -1.016 -1.564 -2.962 1.00 98.25 97 ILE A O 1
ATOM 773 N N . TYR A 1 98 ? -2.687 -3.052 -2.855 1.00 98.06 98 TYR A N 1
ATOM 774 C CA . TYR A 1 98 ? -2.196 -3.837 -3.997 1.00 98.06 98 TYR A CA 1
ATOM 775 C C . TYR A 1 98 ? -2.170 -3.041 -5.301 1.00 98.06 98 TYR A C 1
ATOM 777 O O . TYR A 1 98 ? -1.257 -3.221 -6.108 1.00 98.06 98 TYR A O 1
ATOM 785 N N . SER A 1 99 ? -3.134 -2.143 -5.500 1.00 96.69 99 SER A N 1
ATOM 786 C CA . SER A 1 99 ? -3.149 -1.191 -6.610 1.00 96.69 99 SER A CA 1
ATOM 787 C C . SER A 1 99 ? -1.898 -0.308 -6.616 1.00 96.69 99 SER A C 1
ATOM 789 O O . SER A 1 99 ? -1.223 -0.212 -7.641 1.00 96.69 99 SER A O 1
ATOM 791 N N . LEU A 1 100 ? -1.530 0.275 -5.470 1.00 97.50 100 LEU A N 1
ATOM 792 C CA . LEU A 1 100 ? -0.314 1.081 -5.363 1.00 97.50 100 LEU A CA 1
ATOM 793 C C . LEU A 1 100 ? 0.967 0.238 -5.513 1.00 97.50 100 LEU A C 1
ATOM 795 O O . LEU A 1 100 ? 1.903 0.668 -6.183 1.00 97.50 100 LEU A O 1
ATOM 799 N N . LEU A 1 101 ? 1.021 -0.966 -4.932 1.00 97.75 101 LEU A N 1
ATOM 800 C CA . LEU A 1 101 ? 2.164 -1.873 -5.110 1.00 97.75 101 LEU A CA 1
ATOM 801 C C . LEU A 1 101 ? 2.355 -2.216 -6.595 1.00 97.75 101 LEU A C 1
ATOM 803 O O . LEU A 1 101 ? 3.468 -2.146 -7.111 1.00 97.75 101 LEU A O 1
ATOM 807 N N . ARG A 1 102 ? 1.266 -2.513 -7.314 1.00 97.06 102 ARG A N 1
ATOM 808 C CA . ARG A 1 102 ? 1.290 -2.734 -8.765 1.00 97.06 102 ARG A CA 1
ATOM 809 C C . ARG A 1 102 ? 1.755 -1.492 -9.523 1.00 97.06 102 ARG A C 1
ATOM 811 O O . ARG A 1 102 ? 2.523 -1.630 -10.479 1.00 97.06 102 ARG A O 1
ATOM 818 N N . PHE A 1 103 ? 1.317 -0.303 -9.112 1.00 96.81 103 PHE A N 1
ATOM 819 C CA . PHE A 1 103 ? 1.773 0.953 -9.701 1.00 96.81 103 PHE A CA 1
ATOM 820 C C . PHE A 1 103 ? 3.294 1.103 -9.570 1.00 96.81 103 PHE A C 1
ATOM 822 O O . PHE A 1 103 ? 3.955 1.341 -10.577 1.00 96.81 103 PHE A O 1
ATOM 829 N N . SER A 1 104 ? 3.873 0.857 -8.389 1.00 96.94 104 SER A N 1
ATOM 830 C CA . SER A 1 104 ? 5.334 0.885 -8.200 1.00 96.94 104 SER A CA 1
ATOM 831 C C . SER A 1 104 ? 6.087 -0.065 -9.141 1.00 96.94 104 SER A C 1
ATOM 833 O O . SER A 1 104 ? 7.228 0.212 -9.508 1.00 96.94 104 SER A O 1
ATOM 835 N N . LEU A 1 105 ? 5.462 -1.179 -9.538 1.00 96.25 105 LEU A N 1
ATOM 836 C CA . LEU A 1 105 ? 6.067 -2.191 -10.407 1.00 96.25 105 LEU A CA 1
ATOM 837 C C . LEU A 1 105 ? 5.871 -1.934 -11.905 1.00 96.25 105 LEU A C 1
ATOM 839 O O . LEU A 1 105 ? 6.703 -2.345 -12.707 1.00 96.25 105 LEU A O 1
ATOM 843 N N . THR A 1 106 ? 4.759 -1.312 -12.298 1.00 94.75 106 THR A N 1
ATOM 844 C CA . THR A 1 106 ? 4.307 -1.304 -13.705 1.00 94.75 106 THR A CA 1
ATOM 845 C C . THR A 1 106 ? 3.875 0.061 -14.229 1.00 94.75 106 THR A C 1
ATOM 847 O O . THR A 1 106 ? 3.537 0.179 -15.403 1.00 94.75 106 THR A O 1
ATOM 850 N N . GLY A 1 107 ? 3.791 1.071 -13.363 1.00 92.00 107 GLY A N 1
ATOM 851 C CA . GLY A 1 107 ? 3.235 2.384 -13.691 1.00 92.00 107 GLY A CA 1
ATOM 852 C C . GLY A 1 107 ? 1.721 2.376 -13.902 1.00 92.00 107 GLY A C 1
ATOM 853 O O . GLY A 1 107 ? 1.151 3.397 -14.276 1.00 92.00 107 GLY A O 1
ATOM 854 N N . ASN A 1 108 ? 1.054 1.239 -13.671 1.00 87.88 108 ASN A N 1
ATOM 855 C CA . ASN A 1 108 ? -0.382 1.078 -13.852 1.00 87.88 108 ASN A CA 1
ATOM 856 C C . ASN A 1 108 ? -1.067 0.762 -12.518 1.00 87.88 108 ASN A C 1
ATOM 858 O O . ASN A 1 108 ? -0.884 -0.316 -11.951 1.00 87.88 108 ASN A O 1
ATOM 862 N N . ALA A 1 109 ? -1.914 1.681 -12.065 1.00 67.94 109 ALA A N 1
ATOM 863 C CA . ALA A 1 109 ? -2.677 1.560 -10.830 1.00 67.94 109 ALA A CA 1
ATOM 864 C C . ALA A 1 109 ? -3.962 0.735 -10.948 1.00 67.94 109 ALA A C 1
ATOM 866 O O . ALA A 1 109 ? -4.814 0.785 -10.080 1.00 67.94 109 ALA A O 1
ATOM 867 N N . GLY A 1 110 ? -4.166 -0.037 -12.015 1.00 62.38 110 GLY A N 1
ATOM 868 C CA . GLY A 1 110 ? -5.156 -1.118 -11.998 1.00 62.38 110 GLY A CA 1
ATOM 869 C C . GLY A 1 110 ? -6.622 -0.729 -11.748 1.00 62.38 110 GLY A C 1
ATOM 870 O O . GLY A 1 110 ? -7.432 -1.628 -11.555 1.00 62.38 110 GLY A O 1
ATOM 871 N N . LEU A 1 111 ? -6.996 0.551 -11.817 1.00 50.31 111 LEU A N 1
ATOM 872 C CA . LEU A 1 111 ? -8.384 1.016 -11.830 1.00 50.31 111 LEU A CA 1
ATOM 873 C C . LEU A 1 111 ? -8.683 1.693 -13.171 1.00 50.31 111 LEU A C 1
ATOM 875 O O . LEU A 1 111 ? -8.911 2.893 -13.267 1.00 50.31 111 LEU A O 1
ATOM 879 N N . THR A 1 112 ? -8.681 0.900 -14.242 1.00 43.72 112 THR A N 1
ATOM 880 C CA . THR A 1 112 ? -9.400 1.248 -15.476 1.00 43.72 112 THR A CA 1
ATOM 881 C C . THR A 1 112 ? -10.276 0.079 -15.904 1.00 43.72 112 THR A C 1
ATOM 883 O O . THR A 1 112 ? -9.911 -0.803 -16.682 1.00 43.72 112 THR A O 1
ATOM 886 N N . SER A 1 113 ? -11.490 0.130 -15.372 1.00 45.84 113 SER A N 1
ATOM 887 C CA . SER A 1 113 ? -12.744 -0.431 -15.862 1.00 45.84 113 SER A CA 1
ATOM 888 C C . SER A 1 113 ? -13.074 0.025 -17.297 1.00 45.84 113 SER A C 1
ATOM 8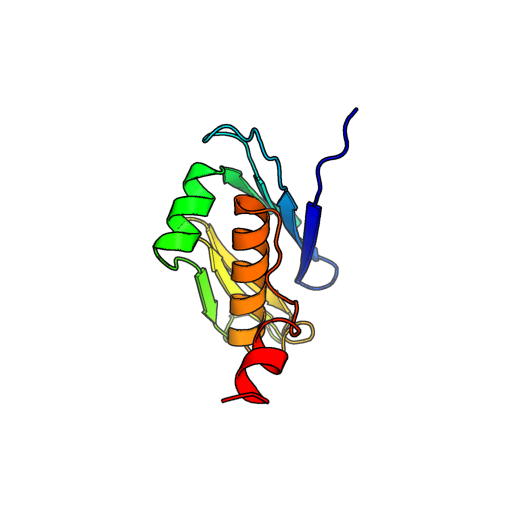90 O O . SER A 1 113 ? -14.093 0.659 -17.550 1.00 45.84 113 SER A O 1
ATOM 892 N N . LYS A 1 114 ? -12.215 -0.310 -18.267 1.00 42.84 114 LYS A N 1
ATOM 893 C CA . LYS A 1 114 ? -12.574 -0.266 -19.697 1.00 42.84 114 LYS A CA 1
ATOM 894 C C . LYS A 1 114 ? -12.206 -1.528 -20.466 1.00 42.84 114 LYS A C 1
ATOM 896 O O . LYS A 1 114 ? -12.956 -1.917 -21.348 1.00 42.84 114 LYS A O 1
ATOM 901 N N . LYS A 1 115 ? -11.141 -2.242 -20.086 1.00 41.00 115 LYS A N 1
ATOM 902 C CA . LYS A 1 115 ? -10.753 -3.466 -20.807 1.00 41.00 115 LYS A CA 1
ATOM 903 C C . LYS A 1 115 ? -11.622 -4.694 -20.480 1.00 41.00 115 LYS A C 1
ATOM 905 O O . LYS A 1 115 ? -11.695 -5.604 -21.287 1.00 41.00 115 LYS A O 1
ATOM 910 N N . TYR A 1 116 ? -12.339 -4.694 -19.354 1.00 45.12 116 TYR A N 1
ATOM 911 C CA . TYR A 1 116 ? -13.242 -5.795 -18.973 1.00 45.12 116 TYR A CA 1
ATOM 912 C C . TYR A 1 116 ? -14.708 -5.599 -19.401 1.00 45.12 116 TYR A C 1
ATOM 914 O O . TYR A 1 116 ? -15.524 -6.480 -19.155 1.00 45.12 116 TYR A O 1
ATOM 922 N N . LEU A 1 117 ? -15.064 -4.472 -20.035 1.00 47.28 117 LEU A N 1
ATOM 923 C CA . LEU A 1 117 ? -16.437 -4.224 -20.506 1.00 47.28 117 LEU A CA 1
ATOM 924 C C . LEU A 1 117 ? -16.622 -4.439 -22.016 1.00 47.28 117 LEU A C 1
ATOM 926 O O . LEU A 1 117 ? -17.751 -4.641 -22.443 1.00 47.28 117 LEU A O 1
ATOM 930 N N . GLU A 1 118 ? -15.557 -4.460 -22.822 1.00 43.28 118 GLU A N 1
ATOM 931 C CA . GLU A 1 118 ? -15.687 -4.685 -24.275 1.00 43.28 118 GLU A CA 1
ATOM 932 C C . GLU A 1 118 ? -15.635 -6.176 -24.669 1.00 43.28 118 GLU A C 1
ATOM 934 O O . GLU A 1 118 ? -16.258 -6.573 -25.652 1.00 43.28 118 GLU A O 1
ATOM 939 N N . GLU A 1 119 ? -15.003 -7.042 -23.868 1.00 46.12 119 GLU A N 1
ATOM 940 C CA . GLU A 1 119 ? -14.976 -8.493 -24.138 1.00 46.12 119 GLU A CA 1
ATOM 941 C C . GLU A 1 119 ? -16.231 -9.231 -23.633 1.00 46.12 119 GLU A C 1
ATOM 943 O O . GLU A 1 119 ? -16.580 -10.274 -24.172 1.00 46.12 119 GLU A O 1
ATOM 948 N N . ALA A 1 120 ? -16.968 -8.673 -22.665 1.00 45.38 120 ALA A N 1
ATOM 949 C CA . ALA A 1 120 ? -18.200 -9.275 -22.135 1.00 45.38 120 ALA A CA 1
ATOM 950 C C . ALA A 1 120 ? -19.478 -8.887 -22.911 1.00 45.38 120 ALA A C 1
ATOM 952 O O . ALA A 1 120 ? -20.538 -9.449 -22.659 1.00 45.38 120 ALA A O 1
ATOM 953 N N . ILE A 1 121 ? -19.395 -7.924 -23.837 1.00 49.09 121 ILE A N 1
ATOM 954 C CA . ILE A 1 121 ? -20.521 -7.504 -24.697 1.00 49.09 121 ILE A CA 1
ATOM 955 C C . ILE A 1 121 ? -20.442 -8.170 -26.088 1.00 49.09 121 ILE A C 1
ATOM 957 O O . ILE A 1 121 ? -21.386 -8.083 -26.870 1.00 49.09 121 ILE A O 1
ATOM 961 N N . THR A 1 122 ? -19.356 -8.895 -26.384 1.00 49.03 122 THR A N 1
ATOM 962 C CA . THR A 1 122 ? -19.119 -9.496 -27.711 1.00 49.03 122 THR A CA 1
ATOM 963 C C . THR A 1 122 ? -18.816 -11.002 -27.686 1.00 49.03 122 THR A C 1
ATOM 965 O O . THR A 1 122 ? -18.294 -11.523 -28.670 1.00 49.03 122 THR A O 1
ATOM 968 N N . ALA A 1 123 ? -19.146 -11.706 -26.598 1.00 41.41 123 ALA A N 1
ATOM 969 C CA . ALA A 1 123 ? -19.017 -13.163 -26.484 1.00 41.41 123 ALA A CA 1
ATOM 970 C C . ALA A 1 123 ? -20.347 -13.816 -26.091 1.00 41.41 123 ALA A C 1
ATOM 972 O O . ALA A 1 123 ? -21.022 -13.268 -25.189 1.00 41.41 123 ALA A O 1
#